Protein AF-A0AAW0J9U3-F1 (afdb_monomer)

Organism: Quercus suber (NCBI:txid58331)

Structure (mmCIF, N/CA/C/O backbone):
data_AF-A0AAW0J9U3-F1
#
_entry.id   AF-A0AAW0J9U3-F1
#
loop_
_atom_site.group_PDB
_atom_site.id
_atom_site.type_symbol
_atom_site.label_atom_id
_atom_site.label_alt_id
_atom_site.label_comp_id
_atom_site.label_asym_id
_atom_site.label_entity_id
_atom_site.label_seq_id
_atom_site.pdbx_PDB_ins_code
_atom_site.Cartn_x
_atom_site.Cartn_y
_atom_site.Cartn_z
_atom_site.occupancy
_atom_site.B_iso_or_equiv
_atom_site.auth_seq_id
_atom_site.auth_comp_id
_atom_site.auth_asym_id
_atom_site.auth_atom_id
_atom_site.pdbx_PDB_model_num
ATOM 1 N N . MET A 1 1 ? 4.060 11.760 -18.560 1.00 70.94 1 MET A N 1
ATOM 2 C CA . MET A 1 1 ? 4.578 11.131 -17.323 1.00 70.94 1 MET A CA 1
ATOM 3 C C . MET A 1 1 ? 6.096 10.937 -17.326 1.00 70.94 1 MET A C 1
ATOM 5 O O . MET A 1 1 ? 6.749 11.832 -16.825 1.00 70.94 1 MET A O 1
ATOM 9 N N . VAL A 1 2 ? 6.701 9.872 -17.888 1.00 80.50 2 VAL A N 1
ATOM 10 C CA . VAL A 1 2 ? 8.179 9.684 -17.802 1.00 80.50 2 VAL A CA 1
ATOM 11 C C . VAL A 1 2 ? 8.953 10.777 -18.559 1.00 80.50 2 VAL A C 1
ATOM 13 O O . VAL A 1 2 ? 9.765 11.464 -17.951 1.00 80.50 2 VAL A O 1
ATOM 16 N N . LYS A 1 3 ? 8.622 11.032 -19.837 1.00 80.44 3 LYS A N 1
ATOM 17 C CA . LYS A 1 3 ? 9.206 12.136 -20.638 1.00 80.44 3 LYS A CA 1
ATOM 18 C C . LYS A 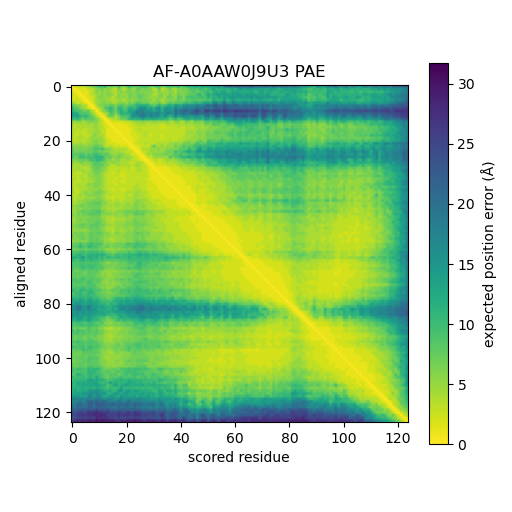1 3 ? 9.096 13.503 -19.967 1.00 80.44 3 LYS A C 1
ATOM 20 O O . LYS A 1 3 ? 10.038 14.280 -19.927 1.00 80.44 3 LYS A O 1
ATOM 25 N N . GLU A 1 4 ? 7.909 13.791 -19.450 1.00 80.81 4 GLU A N 1
ATOM 26 C CA . GLU A 1 4 ? 7.596 15.054 -18.782 1.00 80.81 4 GLU A CA 1
ATOM 27 C C . GLU A 1 4 ? 8.452 15.253 -17.529 1.00 80.81 4 GLU A C 1
ATOM 29 O O . GLU A 1 4 ? 8.988 16.334 -17.311 1.00 80.81 4 GLU A O 1
ATOM 34 N N . LYS A 1 5 ? 8.654 14.178 -16.766 1.00 77.50 5 LYS A N 1
ATOM 35 C CA . LYS A 1 5 ? 9.474 14.179 -15.562 1.00 77.50 5 LYS A CA 1
ATOM 36 C C . LYS A 1 5 ? 10.971 14.298 -15.856 1.00 77.50 5 LYS A C 1
ATOM 38 O O . LYS A 1 5 ? 11.673 15.011 -15.153 1.00 77.50 5 LYS A O 1
ATOM 43 N N . MET A 1 6 ? 11.454 13.692 -16.941 1.00 76.25 6 MET A N 1
ATOM 44 C CA . MET A 1 6 ? 12.829 13.906 -17.415 1.00 76.25 6 MET A CA 1
ATOM 45 C C . MET A 1 6 ? 13.086 15.362 -17.833 1.00 76.25 6 MET A C 1
ATOM 47 O O . MET A 1 6 ? 14.179 15.879 -17.621 1.00 76.25 6 MET A O 1
ATOM 51 N N . ASN A 1 7 ? 12.076 16.032 -18.395 1.00 80.12 7 ASN A N 1
ATOM 52 C CA . ASN A 1 7 ? 12.167 17.429 -18.831 1.00 80.12 7 ASN A CA 1
ATOM 53 C C . ASN A 1 7 ? 11.952 18.442 -17.692 1.00 80.12 7 ASN A C 1
ATOM 55 O O . ASN A 1 7 ? 12.212 19.631 -17.871 1.00 80.12 7 ASN A O 1
ATOM 59 N N . SER A 1 8 ? 11.476 17.988 -16.532 1.00 77.00 8 SER A N 1
ATOM 60 C CA . SER A 1 8 ? 11.264 18.805 -15.340 1.00 77.00 8 SER A CA 1
ATOM 61 C C . SER A 1 8 ? 11.817 18.071 -14.116 1.00 77.00 8 SER A C 1
ATOM 63 O O . SER A 1 8 ? 11.049 17.452 -13.375 1.00 77.00 8 SER A O 1
ATOM 65 N N . PRO A 1 9 ? 13.147 18.103 -13.898 1.00 65.06 9 PRO A N 1
ATOM 66 C CA . PRO A 1 9 ? 13.743 17.504 -12.713 1.00 65.06 9 PRO A CA 1
ATOM 67 C C . PRO A 1 9 ? 13.185 18.206 -11.471 1.00 65.06 9 PRO A C 1
ATOM 69 O O . PRO A 1 9 ? 13.491 19.367 -11.184 1.00 65.06 9 PRO A O 1
ATOM 72 N N . GLY A 1 10 ? 12.297 17.510 -10.765 1.00 64.00 10 GLY A N 1
ATOM 73 C CA . GLY A 1 10 ? 11.690 17.992 -9.536 1.00 64.00 10 GLY A CA 1
ATOM 74 C C . GLY A 1 10 ? 12.705 18.021 -8.394 1.00 64.00 10 GLY A C 1
ATOM 75 O O . GLY A 1 10 ? 13.688 17.288 -8.382 1.00 64.00 10 GLY A O 1
ATOM 76 N N . LYS A 1 11 ? 12.448 18.852 -7.377 1.00 61.53 11 LYS A N 1
ATOM 77 C CA . LYS A 1 11 ? 13.214 18.849 -6.114 1.00 61.53 11 LYS A CA 1
ATOM 78 C C . LYS A 1 11 ? 12.921 17.637 -5.219 1.00 61.53 11 LYS A C 1
ATOM 80 O O . LYS A 1 11 ? 13.540 17.509 -4.166 1.00 61.53 11 LYS A O 1
ATOM 85 N N . HIS A 1 12 ? 11.937 16.817 -5.578 1.00 63.94 12 HIS A N 1
ATOM 86 C CA . HIS A 1 12 ? 11.458 15.726 -4.744 1.00 63.94 12 HIS A CA 1
ATOM 87 C C . HIS A 1 12 ? 12.137 14.429 -5.174 1.00 63.94 12 HIS A C 1
ATOM 89 O O . HIS A 1 12 ? 12.039 14.044 -6.328 1.00 63.94 12 HIS A O 1
ATOM 95 N N . GLU A 1 13 ? 12.842 13.769 -4.261 1.00 76.06 13 GLU A N 1
ATOM 96 C CA . GLU A 1 13 ? 13.528 12.511 -4.550 1.00 76.06 13 GLU A CA 1
ATOM 97 C C . GLU A 1 13 ? 12.545 11.346 -4.383 1.00 76.06 13 GLU A C 1
ATOM 99 O O . GLU A 1 13 ? 12.415 10.779 -3.298 1.00 76.06 13 GLU A O 1
ATOM 104 N N . ASP A 1 14 ? 11.796 11.018 -5.436 1.00 84.31 14 ASP A N 1
ATOM 105 C CA . ASP A 1 14 ? 10.973 9.807 -5.462 1.00 84.31 14 ASP A CA 1
ATOM 106 C C . ASP A 1 14 ? 11.609 8.671 -6.278 1.00 84.31 14 ASP A C 1
ATOM 108 O O . ASP A 1 14 ? 12.672 8.814 -6.884 1.00 84.31 14 ASP A O 1
ATOM 112 N N . LEU A 1 15 ? 10.975 7.496 -6.255 1.00 85.38 15 LEU A N 1
ATOM 113 C CA . LEU A 1 15 ? 11.505 6.288 -6.894 1.00 85.38 15 LEU A CA 1
ATOM 114 C C . LEU A 1 15 ? 11.761 6.466 -8.397 1.00 85.38 15 LEU A C 1
ATOM 116 O O . LEU A 1 15 ? 12.724 5.909 -8.925 1.00 85.38 15 LEU A O 1
ATOM 120 N N . LEU A 1 16 ? 10.914 7.230 -9.094 1.00 86.31 16 LEU A N 1
ATOM 121 C CA . LEU A 1 16 ? 11.075 7.466 -10.525 1.00 86.31 16 LEU A CA 1
ATOM 122 C C . LEU A 1 16 ? 12.198 8.476 -10.781 1.00 86.31 16 LEU A C 1
ATOM 124 O O . LEU A 1 16 ? 12.946 8.294 -11.737 1.00 86.31 16 LEU A O 1
ATOM 128 N N . ASP A 1 17 ? 12.378 9.473 -9.911 1.00 85.25 17 ASP A N 1
ATOM 129 C CA . ASP A 1 17 ? 13.533 10.381 -9.971 1.00 85.25 17 ASP A CA 1
ATOM 130 C C . ASP A 1 17 ? 14.854 9.631 -9.759 1.00 85.25 17 ASP A C 1
ATOM 132 O O . ASP A 1 17 ? 15.807 9.818 -10.515 1.00 85.25 17 ASP A O 1
ATOM 136 N N . GLN A 1 18 ? 14.906 8.714 -8.790 1.00 85.81 18 GLN A N 1
ATOM 137 C CA . GLN A 1 18 ? 16.076 7.856 -8.571 1.00 85.81 18 GLN A CA 1
ATOM 138 C C . GLN A 1 18 ? 16.362 6.961 -9.783 1.00 85.81 18 GLN A C 1
ATOM 140 O O . GLN A 1 18 ? 17.514 6.833 -10.204 1.00 85.81 18 GLN A O 1
ATOM 145 N N . ALA A 1 19 ? 15.324 6.365 -10.376 1.00 86.12 19 ALA A N 1
ATOM 146 C CA . ALA A 1 19 ? 15.465 5.542 -11.571 1.00 86.12 19 ALA A CA 1
ATOM 147 C C . ALA A 1 19 ? 15.973 6.358 -12.773 1.00 86.12 19 ALA A C 1
ATOM 149 O O . ALA A 1 19 ? 16.881 5.900 -13.465 1.00 86.12 19 ALA A O 1
ATOM 150 N N . ILE A 1 20 ? 15.456 7.578 -12.975 1.00 86.44 20 ILE A N 1
ATOM 151 C CA . ILE A 1 20 ? 15.899 8.510 -14.025 1.00 86.44 20 ILE A CA 1
ATOM 152 C C . ILE A 1 20 ? 17.361 8.923 -13.810 1.00 86.44 20 ILE A C 1
ATOM 154 O O . ILE A 1 20 ? 18.169 8.847 -14.734 1.00 86.44 20 ILE A O 1
ATOM 158 N N . ASN A 1 21 ? 17.743 9.284 -12.582 1.00 84.44 21 ASN A N 1
ATOM 159 C CA . ASN A 1 21 ? 19.125 9.646 -12.247 1.00 84.44 21 ASN A CA 1
ATOM 160 C C . ASN A 1 21 ? 20.113 8.500 -12.520 1.00 84.44 21 ASN A C 1
ATOM 162 O O . ASN A 1 21 ? 21.264 8.736 -12.899 1.00 84.44 21 ASN A O 1
ATOM 166 N N . ASN A 1 22 ? 19.662 7.255 -12.365 1.00 84.88 22 ASN A N 1
ATOM 167 C CA . ASN A 1 22 ? 20.459 6.066 -12.641 1.00 84.88 22 ASN A CA 1
ATOM 168 C C . ASN A 1 22 ? 20.500 5.676 -14.127 1.00 84.88 22 ASN A C 1
ATOM 170 O O . ASN A 1 22 ? 21.385 4.907 -14.496 1.00 84.88 22 ASN A O 1
ATOM 174 N N . MET A 1 23 ? 19.660 6.244 -15.003 1.00 83.50 23 MET A N 1
ATOM 175 C CA . MET A 1 23 ? 19.741 6.014 -16.460 1.00 83.50 23 MET A CA 1
ATOM 176 C C . MET A 1 23 ? 21.102 6.413 -17.041 1.00 83.50 23 MET A C 1
ATOM 178 O O . MET A 1 23 ? 21.594 5.789 -17.976 1.00 83.50 23 MET A O 1
ATOM 182 N N . ASN A 1 24 ? 21.746 7.427 -16.454 1.00 76.19 24 ASN A N 1
ATOM 183 C CA . ASN A 1 24 ? 23.084 7.866 -16.860 1.00 76.19 24 ASN A CA 1
ATOM 184 C C .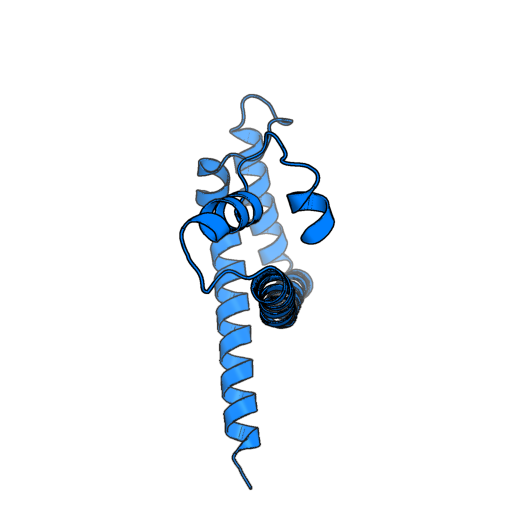 ASN A 1 24 ? 24.197 6.892 -16.430 1.00 76.19 24 ASN A C 1
ATOM 186 O O . ASN A 1 24 ? 25.301 6.949 -16.968 1.00 76.19 24 ASN A O 1
ATOM 190 N N . LYS A 1 25 ? 23.929 6.018 -15.451 1.00 83.94 25 LYS A N 1
ATOM 191 C CA . LYS A 1 25 ? 24.884 5.036 -14.910 1.00 83.94 25 LYS A CA 1
ATOM 192 C C . LYS A 1 25 ? 24.662 3.640 -15.492 1.00 83.94 25 LYS A C 1
ATOM 194 O O . LYS A 1 25 ? 25.621 2.913 -15.724 1.00 83.94 25 LYS A O 1
ATOM 199 N N . GLU A 1 26 ? 23.408 3.289 -15.758 1.00 81.62 26 GLU A N 1
ATOM 200 C CA . GLU A 1 26 ? 22.971 1.949 -16.136 1.00 81.62 26 GLU A CA 1
ATOM 201 C C . GLU A 1 26 ? 22.357 1.942 -17.541 1.00 81.62 26 GLU A C 1
ATOM 203 O O . GLU A 1 26 ? 21.239 2.408 -17.757 1.00 81.62 26 GLU A O 1
ATOM 208 N N . LYS A 1 27 ? 23.057 1.344 -18.515 1.00 77.81 27 LYS A N 1
ATOM 209 C CA . LYS A 1 27 ? 22.644 1.350 -19.935 1.00 77.81 27 LYS A CA 1
ATOM 210 C C . LYS A 1 27 ? 21.321 0.629 -20.224 1.00 77.81 27 LYS A C 1
ATOM 212 O O . LYS A 1 27 ? 20.748 0.831 -21.291 1.00 77.81 27 LYS A O 1
ATOM 217 N N . PHE A 1 28 ? 20.849 -0.232 -19.320 1.00 81.94 28 PHE A N 1
ATOM 218 C CA . PHE A 1 28 ? 19.586 -0.955 -19.503 1.00 81.94 28 PHE A CA 1
ATOM 219 C C . PHE A 1 28 ? 18.352 -0.096 -19.175 1.00 81.94 28 PHE A C 1
ATOM 221 O O . PHE A 1 28 ? 17.257 -0.380 -19.668 1.00 81.94 28 PHE A O 1
ATOM 228 N N . LEU A 1 29 ? 18.518 0.965 -18.375 1.00 83.12 29 LEU A N 1
ATOM 229 C CA . LEU A 1 29 ? 17.453 1.893 -17.998 1.00 83.12 29 LEU A CA 1
ATOM 230 C C . LEU A 1 29 ? 17.224 2.904 -19.129 1.00 83.12 29 LEU A C 1
ATOM 232 O O . LEU A 1 29 ? 17.645 4.054 -19.071 1.00 83.12 29 LEU A O 1
ATOM 236 N N . SER A 1 30 ? 16.561 2.448 -20.190 1.00 87.06 30 SER A N 1
ATOM 237 C CA . SER A 1 30 ? 16.069 3.319 -21.263 1.00 87.06 30 SER A CA 1
ATOM 238 C C . SER A 1 30 ? 14.726 3.947 -20.898 1.00 87.06 30 SER A C 1
ATOM 240 O O . SER A 1 30 ? 13.985 3.435 -20.057 1.00 87.06 30 SER A O 1
ATOM 242 N N . GLU A 1 31 ? 14.382 5.039 -21.573 1.00 85.88 31 GLU A N 1
ATOM 243 C CA . GLU A 1 31 ? 13.089 5.699 -21.395 1.00 85.88 31 GLU A CA 1
ATOM 244 C C . GLU A 1 31 ? 11.914 4.734 -21.659 1.00 85.88 31 GLU A C 1
ATOM 246 O O . GLU A 1 31 ? 11.012 4.603 -20.830 1.00 85.88 31 GLU A O 1
ATOM 251 N N . ASP A 1 32 ? 11.980 3.974 -22.758 1.00 88.38 32 ASP A N 1
ATOM 252 C CA . ASP A 1 32 ? 10.979 2.961 -23.113 1.00 88.38 32 ASP A CA 1
ATOM 253 C C . ASP A 1 32 ? 10.921 1.811 -22.102 1.00 88.38 32 ASP A C 1
ATOM 255 O O . ASP A 1 32 ? 9.870 1.200 -21.892 1.00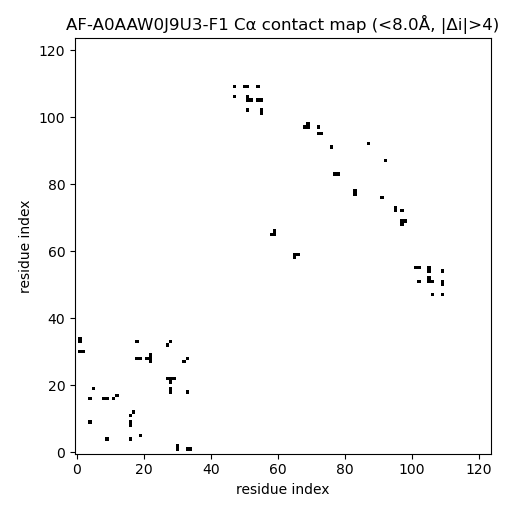 88.38 32 ASP A O 1
ATOM 259 N N . PHE A 1 33 ? 12.051 1.467 -21.480 1.00 89.06 33 PHE A N 1
ATOM 260 C CA . PHE A 1 33 ? 12.070 0.489 -20.398 1.00 89.06 33 PHE A CA 1
ATOM 261 C C . PHE A 1 33 ? 11.357 1.031 -19.159 1.00 89.06 33 PHE A C 1
ATOM 263 O O . PHE A 1 33 ? 10.478 0.350 -18.641 1.00 89.06 33 PHE A O 1
ATOM 270 N N . LEU A 1 34 ? 11.657 2.259 -18.725 1.00 89.06 34 LEU A N 1
ATOM 271 C CA . LEU A 1 34 ? 10.994 2.878 -17.574 1.00 89.06 34 LEU A CA 1
ATOM 272 C C . LEU A 1 34 ? 9.491 3.042 -17.796 1.00 89.06 34 LEU A C 1
ATOM 274 O O . LEU A 1 34 ? 8.705 2.715 -16.911 1.00 89.06 34 LEU A O 1
ATOM 278 N N . ALA A 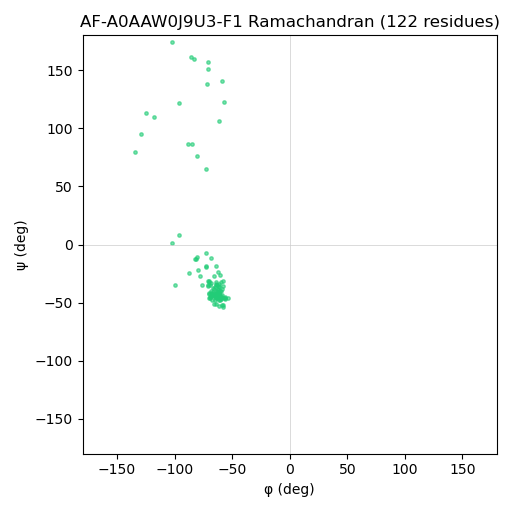1 35 ? 9.077 3.490 -18.982 1.00 90.12 35 ALA A N 1
ATOM 279 C CA . ALA A 1 35 ? 7.664 3.606 -19.325 1.00 90.12 35 ALA A CA 1
ATOM 280 C C . ALA A 1 35 ? 6.948 2.247 -19.236 1.00 90.12 35 ALA A C 1
ATOM 282 O O . ALA A 1 35 ? 5.890 2.145 -18.608 1.00 90.12 35 ALA A O 1
ATOM 283 N N . ARG A 1 36 ? 7.548 1.186 -19.795 1.00 90.44 36 ARG A N 1
ATOM 284 C CA . ARG A 1 36 ? 7.019 -0.184 -19.688 1.00 90.44 36 ARG A CA 1
ATOM 285 C C . ARG A 1 36 ? 7.028 -0.709 -18.259 1.00 90.44 36 ARG A C 1
ATOM 287 O O . ARG A 1 36 ? 6.108 -1.423 -17.885 1.00 90.44 36 ARG A O 1
ATOM 294 N N . TRP A 1 37 ? 8.039 -0.372 -17.468 1.00 89.94 37 TRP A N 1
ATOM 295 C CA . TRP A 1 37 ? 8.169 -0.832 -16.090 1.00 89.94 37 TRP A CA 1
ATOM 296 C C . TRP A 1 37 ? 7.112 -0.202 -15.186 1.00 89.94 37 TRP A C 1
ATOM 298 O O . TRP A 1 37 ? 6.428 -0.919 -14.459 1.00 89.94 37 TRP A O 1
ATOM 308 N N . VAL A 1 38 ? 6.901 1.113 -15.302 1.00 89.94 38 VAL A N 1
ATOM 309 C CA . VAL A 1 38 ? 5.828 1.807 -14.578 1.00 89.94 38 VAL A CA 1
ATOM 310 C C . VAL A 1 38 ? 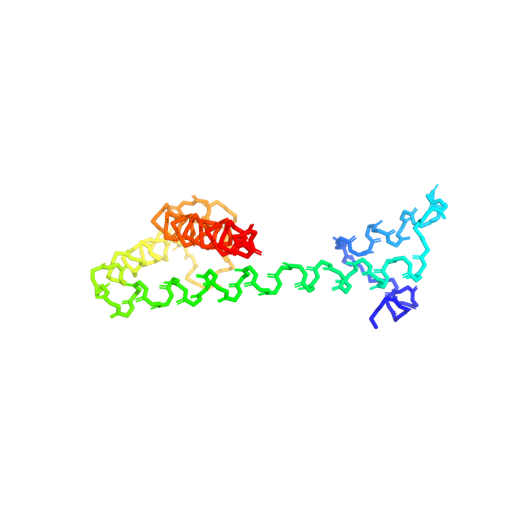4.470 1.231 -14.970 1.00 89.94 38 VAL A C 1
ATOM 312 O O . VAL A 1 38 ? 3.692 0.869 -14.093 1.00 89.94 38 VAL A O 1
ATOM 315 N N . PHE A 1 39 ? 4.208 1.055 -16.268 1.00 90.25 39 PHE A N 1
ATOM 316 C CA . PHE A 1 39 ? 2.968 0.430 -16.729 1.00 90.25 39 PHE A CA 1
ATOM 317 C C . PHE A 1 39 ? 2.807 -1.008 -16.208 1.00 90.25 39 PHE A C 1
ATOM 319 O O . PHE A 1 39 ? 1.748 -1.369 -15.703 1.00 90.25 39 PHE A O 1
ATOM 326 N N . GLY A 1 40 ? 3.865 -1.817 -16.287 1.00 90.94 40 GLY A N 1
ATOM 327 C CA . GLY A 1 40 ? 3.859 -3.217 -15.876 1.00 90.94 40 GLY A CA 1
ATOM 328 C C . GLY A 1 40 ? 3.622 -3.398 -14.381 1.00 90.94 40 GLY A C 1
ATOM 329 O O . GLY A 1 40 ? 2.814 -4.238 -13.998 1.00 90.94 40 GLY A O 1
ATOM 330 N N . ILE A 1 41 ? 4.259 -2.589 -13.531 1.00 89.75 41 ILE A N 1
ATOM 331 C CA . ILE A 1 41 ? 4.039 -2.632 -12.078 1.00 89.75 41 ILE A CA 1
ATOM 332 C C . ILE A 1 41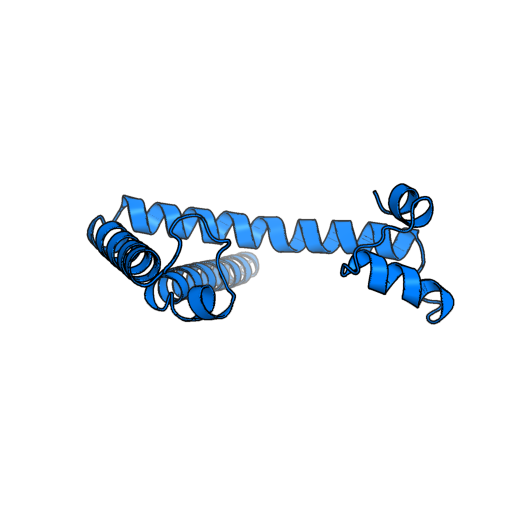 ? 2.645 -2.137 -11.723 1.00 89.75 41 ILE A C 1
ATOM 334 O O . ILE A 1 41 ? 1.965 -2.777 -10.920 1.00 89.75 41 ILE A O 1
ATOM 338 N N . SER A 1 42 ? 2.190 -1.034 -12.322 1.00 89.94 42 SER A N 1
ATOM 339 C CA . SER A 1 42 ? 0.822 -0.557 -12.114 1.00 89.94 42 SER A CA 1
ATOM 340 C C . SER A 1 42 ? -0.196 -1.635 -12.478 1.00 89.94 42 SER A C 1
ATOM 342 O O . SER A 1 42 ? -1.098 -1.907 -11.693 1.00 89.94 42 SER A O 1
ATOM 344 N N . PHE A 1 43 ? -0.019 -2.305 -13.618 1.00 89.69 43 PHE A N 1
ATOM 345 C CA . PHE A 1 43 ? -0.898 -3.391 -14.038 1.00 89.69 43 PHE A CA 1
ATOM 346 C C . PHE A 1 43 ? -0.821 -4.605 -13.099 1.00 89.69 43 PHE A C 1
ATOM 348 O O . PHE A 1 43 ? -1.850 -5.084 -12.631 1.00 89.69 43 PHE A O 1
ATOM 355 N N . ALA A 1 44 ? 0.388 -5.060 -12.757 1.00 87.88 44 ALA A N 1
ATOM 356 C CA . ALA A 1 44 ? 0.601 -6.214 -11.882 1.00 87.88 44 ALA A CA 1
ATOM 357 C C . ALA A 1 44 ? 0.024 -6.009 -10.471 1.00 87.88 44 ALA A C 1
ATOM 359 O O . ALA A 1 44 ? -0.441 -6.957 -9.843 1.00 87.88 44 ALA A O 1
ATOM 360 N N . THR A 1 45 ? 0.052 -4.776 -9.962 1.00 87.31 45 THR A N 1
ATOM 361 C CA . THR A 1 45 ? -0.459 -4.447 -8.623 1.00 87.31 45 THR A CA 1
ATOM 362 C C . THR A 1 45 ? -1.947 -4.122 -8.606 1.00 87.31 45 THR A C 1
ATOM 364 O O . THR A 1 45 ? -2.584 -4.308 -7.570 1.00 87.31 45 THR A O 1
ATOM 367 N N . PHE A 1 46 ? -2.524 -3.681 -9.727 1.00 90.31 46 PHE A N 1
ATOM 368 C CA . PHE A 1 46 ? -3.924 -3.265 -9.789 1.00 90.31 46 PHE A CA 1
ATOM 369 C C . PHE A 1 46 ? -4.887 -4.385 -9.386 1.00 90.31 46 PHE A C 1
ATOM 371 O O . PHE A 1 46 ? -5.712 -4.191 -8.491 1.00 90.31 46 PHE A O 1
ATOM 378 N N . GLU A 1 47 ? -4.758 -5.569 -9.993 1.00 84.31 47 GLU A N 1
ATOM 379 C CA . GLU A 1 47 ? -5.637 -6.701 -9.674 1.00 84.31 47 GLU A CA 1
ATOM 380 C C . GLU A 1 47 ? -5.478 -7.158 -8.218 1.00 84.31 47 GLU A C 1
ATOM 382 O O . GLU A 1 47 ? -6.473 -7.426 -7.534 1.00 84.31 47 GLU A O 1
ATOM 387 N N . ALA A 1 48 ? -4.238 -7.192 -7.719 1.00 86.25 48 ALA A N 1
ATOM 388 C CA . ALA A 1 48 ? -3.933 -7.599 -6.352 1.00 86.25 48 ALA A CA 1
ATOM 389 C C . ALA A 1 48 ? -4.549 -6.638 -5.321 1.00 86.25 48 ALA A C 1
ATOM 391 O O . ALA A 1 48 ? -5.283 -7.077 -4.432 1.00 86.25 48 ALA A O 1
ATOM 392 N N . ILE A 1 49 ? -4.314 -5.328 -5.472 1.00 90.38 49 ILE A N 1
ATOM 393 C CA . ILE A 1 49 ? -4.820 -4.293 -4.557 1.00 90.38 49 ILE A CA 1
ATOM 394 C C . ILE A 1 49 ? -6.349 -4.215 -4.621 1.00 90.38 49 ILE A C 1
ATOM 396 O O . ILE A 1 49 ? -6.999 -4.137 -3.579 1.00 90.38 49 ILE A O 1
ATOM 400 N N . SER A 1 50 ? -6.945 -4.270 -5.818 1.00 90.88 50 SER A N 1
ATOM 401 C CA . SER A 1 50 ? -8.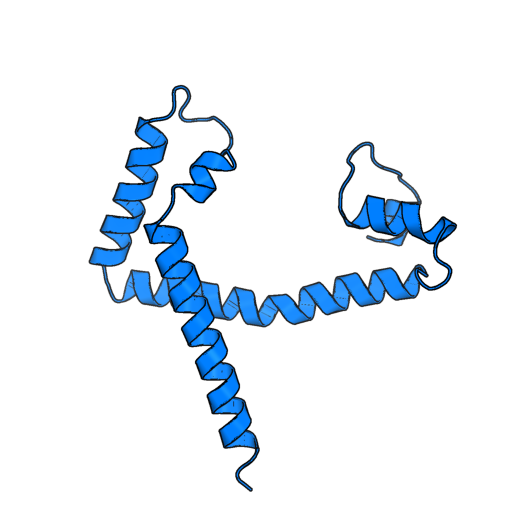404 -4.209 -5.984 1.00 90.88 50 SER A CA 1
ATOM 402 C C . SER A 1 50 ? -9.109 -5.383 -5.300 1.00 90.88 50 SER A C 1
ATOM 404 O O . SER A 1 50 ? -10.110 -5.191 -4.601 1.00 90.88 50 SER A O 1
ATOM 406 N N . THR A 1 51 ? -8.558 -6.591 -5.435 1.00 87.62 51 THR A N 1
ATOM 407 C CA . THR A 1 51 ? -9.111 -7.796 -4.807 1.00 87.62 51 THR A CA 1
ATOM 408 C C . THR A 1 51 ? -8.949 -7.758 -3.290 1.00 87.62 51 THR A C 1
ATOM 410 O O . THR A 1 51 ? -9.914 -8.013 -2.568 1.00 87.62 51 THR A O 1
ATOM 413 N N . ALA A 1 52 ? -7.764 -7.390 -2.789 1.00 88.75 52 ALA A N 1
ATOM 414 C CA . ALA A 1 52 ? -7.512 -7.260 -1.355 1.00 88.75 52 ALA A CA 1
ATOM 415 C C . ALA A 1 52 ? -8.432 -6.212 -0.709 1.00 88.75 52 ALA A C 1
ATOM 417 O O . ALA A 1 52 ? -9.060 -6.492 0.312 1.00 88.75 52 ALA A O 1
ATOM 418 N N . LEU A 1 53 ? -8.590 -5.043 -1.339 1.00 91.12 53 LEU A N 1
ATOM 419 C CA . LEU A 1 53 ? -9.488 -3.988 -0.867 1.00 91.12 53 LEU A CA 1
ATOM 420 C C . LEU A 1 53 ? -10.950 -4.448 -0.863 1.00 91.12 53 LEU A C 1
ATOM 422 O O . LEU A 1 53 ? -11.669 -4.219 0.107 1.00 91.12 53 LEU A O 1
ATOM 426 N N . SER A 1 54 ? -11.385 -5.131 -1.920 1.00 92.69 54 SER A N 1
ATOM 427 C CA . SER A 1 54 ? -12.749 -5.657 -2.014 1.00 92.69 54 SER A CA 1
ATOM 428 C C . SER A 1 54 ? -13.030 -6.712 -0.939 1.00 92.69 54 SER A C 1
ATOM 430 O O . SER A 1 54 ? -14.099 -6.700 -0.331 1.00 92.69 54 SER A O 1
ATOM 432 N N . LEU A 1 55 ? -12.067 -7.596 -0.651 1.00 90.12 55 LEU A N 1
ATOM 433 C CA . LEU A 1 55 ? -12.167 -8.569 0.440 1.00 90.12 55 LEU A CA 1
ATOM 434 C C . LEU A 1 55 ? -12.198 -7.889 1.809 1.00 90.12 55 LEU A C 1
ATOM 436 O O . LEU A 1 55 ? -13.022 -8.264 2.641 1.00 90.12 55 LEU A O 1
ATOM 440 N N . ALA A 1 56 ? -11.365 -6.873 2.033 1.00 90.19 56 ALA A N 1
ATOM 441 C CA . ALA A 1 56 ? -11.377 -6.098 3.269 1.00 90.19 56 ALA A CA 1
ATOM 442 C C . ALA A 1 56 ? -12.739 -5.417 3.489 1.00 90.19 56 ALA A C 1
ATOM 444 O O . ALA A 1 56 ? -13.331 -5.551 4.559 1.00 90.19 56 ALA A O 1
ATOM 445 N N . LEU A 1 57 ? -13.285 -4.756 2.462 1.00 91.75 57 LEU A N 1
ATOM 446 C CA . LEU A 1 57 ? -14.615 -4.139 2.519 1.00 91.75 57 LEU A CA 1
ATOM 447 C C . LEU A 1 57 ? -15.715 -5.173 2.764 1.00 91.75 57 LEU A C 1
ATOM 449 O O . LEU A 1 57 ? -16.615 -4.928 3.565 1.00 91.75 57 LEU A O 1
ATOM 453 N N . LYS A 1 58 ? -15.626 -6.343 2.125 1.00 91.38 58 LYS A N 1
ATOM 454 C CA . LYS A 1 58 ? -16.561 -7.444 2.358 1.00 91.38 58 LYS A CA 1
ATOM 455 C C . LYS A 1 58 ? -16.507 -7.941 3.804 1.00 91.38 58 LYS A C 1
ATOM 457 O O . LYS A 1 58 ? -17.550 -8.100 4.421 1.00 91.38 58 LYS A O 1
ATOM 462 N N . LEU A 1 59 ? -15.317 -8.130 4.376 1.00 89.44 59 LEU A N 1
ATOM 463 C CA . LEU A 1 59 ? -15.160 -8.547 5.777 1.00 89.44 59 LEU A CA 1
ATOM 464 C C . LEU A 1 59 ? -15.775 -7.543 6.750 1.00 89.44 59 LEU A C 1
ATOM 466 O O . LEU A 1 59 ? -16.400 -7.953 7.726 1.00 89.44 59 LEU A O 1
ATOM 470 N N . ILE A 1 60 ? -15.610 -6.252 6.464 1.00 91.88 60 ILE A N 1
ATOM 471 C CA . ILE A 1 60 ? -16.200 -5.155 7.234 1.00 91.88 60 ILE A CA 1
ATOM 472 C C . ILE A 1 60 ? -17.730 -5.169 7.119 1.00 91.88 60 ILE A C 1
ATOM 474 O O . ILE A 1 60 ? -18.413 -5.005 8.129 1.00 91.88 60 ILE A O 1
ATOM 478 N N . ALA A 1 61 ? -18.268 -5.372 5.914 1.00 92.94 61 ALA A N 1
ATOM 479 C CA . ALA A 1 61 ? -19.709 -5.425 5.672 1.00 92.94 61 ALA A CA 1
ATOM 480 C C . ALA A 1 61 ? -20.369 -6.649 6.328 1.00 92.94 61 ALA A C 1
ATOM 482 O O . ALA A 1 61 ? -21.439 -6.523 6.921 1.00 92.94 61 ALA A O 1
ATOM 483 N N . ASP A 1 62 ? -19.714 -7.810 6.263 1.00 93.25 62 ASP A N 1
ATOM 484 C CA . ASP A 1 62 ? -20.232 -9.070 6.800 1.00 93.25 62 ASP A CA 1
ATOM 485 C C . ASP A 1 62 ? -20.083 -9.157 8.333 1.00 93.25 62 ASP A C 1
ATOM 487 O O . ASP A 1 62 ? -20.867 -9.839 8.991 1.00 93.25 62 ASP A O 1
ATOM 491 N N . ASN A 1 63 ? -19.093 -8.473 8.927 1.00 92.75 63 ASN A N 1
ATOM 492 C CA . ASN A 1 63 ? -18.788 -8.556 10.360 1.00 92.75 63 ASN A C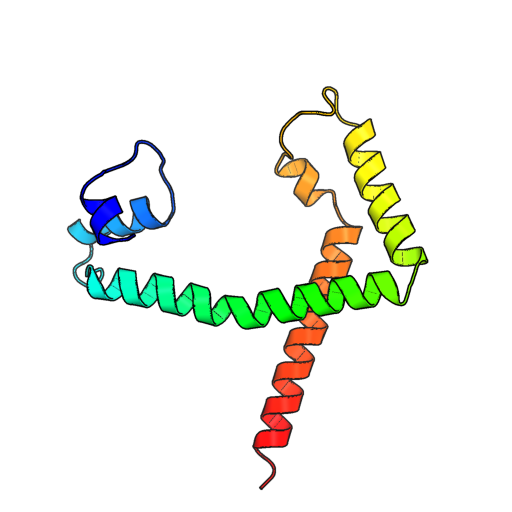A 1
ATOM 493 C C . ASN A 1 63 ? -18.697 -7.164 11.013 1.00 92.75 63 ASN A C 1
ATOM 495 O O . ASN A 1 63 ? -17.612 -6.575 11.069 1.00 92.75 63 ASN A O 1
ATOM 499 N N . PRO A 1 64 ? -19.783 -6.654 11.627 1.00 91.88 64 PRO A N 1
ATOM 500 C CA . PRO A 1 64 ? -19.773 -5.339 12.274 1.00 91.88 64 PRO A CA 1
ATOM 501 C C . PRO A 1 64 ? -18.781 -5.240 13.446 1.00 91.88 64 PRO A C 1
ATOM 503 O O . PRO A 1 64 ? -18.315 -4.147 13.762 1.00 91.88 64 PRO A O 1
ATOM 506 N N . ALA A 1 65 ? -18.409 -6.367 14.063 1.00 92.50 65 ALA A N 1
ATOM 507 C CA . ALA A 1 65 ? -17.375 -6.417 15.098 1.00 92.50 65 ALA A CA 1
ATOM 508 C C . ALA A 1 65 ? -15.993 -5.983 14.570 1.00 92.50 65 ALA A C 1
ATOM 510 O O . ALA A 1 65 ? -15.293 -5.227 15.239 1.00 92.50 65 ALA A O 1
ATOM 511 N N . VAL A 1 66 ? -15.638 -6.374 13.339 1.00 92.00 66 VAL A N 1
ATOM 512 C CA . VAL A 1 66 ? -14.369 -5.983 12.698 1.00 92.00 66 VAL A CA 1
ATOM 513 C C . VAL A 1 66 ? -14.326 -4.470 12.494 1.00 92.00 66 VAL A C 1
ATOM 515 O O . VAL A 1 66 ? -13.318 -3.828 12.780 1.00 92.00 66 VAL A O 1
ATOM 518 N N . LEU A 1 67 ? -15.438 -3.873 12.055 1.00 93.00 67 LEU A N 1
ATOM 519 C CA . LEU A 1 67 ? -15.541 -2.422 11.911 1.00 93.00 67 LEU A CA 1
ATOM 520 C C . LEU A 1 67 ? -15.368 -1.699 13.252 1.00 93.00 67 LEU A C 1
ATOM 522 O O . LEU A 1 67 ? -14.699 -0.665 13.318 1.00 93.00 67 LEU A O 1
ATOM 526 N N . GLN A 1 68 ? -15.984 -2.221 14.316 1.00 94.31 68 GLN A N 1
ATOM 527 C CA . GLN A 1 68 ? -15.876 -1.643 15.654 1.00 94.31 68 GLN A CA 1
ATOM 528 C C . GLN A 1 68 ? -14.433 -1.669 16.157 1.00 94.31 68 GLN A C 1
ATOM 530 O O . GLN A 1 68 ? -13.953 -0.649 16.650 1.00 94.31 68 GLN A O 1
ATOM 535 N N . GLU A 1 69 ? -13.736 -2.789 15.986 1.00 94.12 69 GLU A N 1
ATOM 536 C CA . GLU A 1 69 ? -12.351 -2.956 16.426 1.00 94.12 69 GLU A CA 1
ATOM 537 C C . GLU A 1 69 ? -11.376 -2.093 15.611 1.00 94.12 69 GLU A C 1
ATOM 539 O O . GLU A 1 69 ? -10.589 -1.350 16.200 1.00 94.12 69 GLU A O 1
ATOM 544 N N . LEU A 1 70 ? -11.519 -2.046 14.277 1.00 94.19 70 LEU A N 1
ATOM 545 C CA . LEU A 1 70 ? -10.775 -1.105 13.423 1.00 94.19 70 LEU A CA 1
ATOM 546 C C . LEU A 1 70 ? -10.999 0.342 13.872 1.00 94.19 70 LEU A C 1
ATOM 548 O O . LEU A 1 70 ? -10.056 1.117 14.018 1.00 94.19 70 LEU A O 1
ATOM 552 N N . THR A 1 71 ? -12.252 0.722 14.121 1.00 94.25 71 THR A N 1
ATOM 553 C CA . THR A 1 71 ? -12.590 2.084 14.552 1.00 94.25 71 THR A CA 1
ATOM 554 C C . THR A 1 71 ? -12.010 2.397 15.932 1.00 94.25 71 THR A C 1
ATOM 556 O O . THR A 1 71 ? -11.574 3.525 16.172 1.00 94.25 71 THR A O 1
ATOM 559 N N . ALA A 1 72 ? -12.011 1.430 16.851 1.00 94.69 72 ALA A N 1
ATOM 560 C CA . ALA A 1 72 ? -11.439 1.581 18.182 1.00 94.69 72 ALA A CA 1
ATOM 561 C C . ALA A 1 72 ? -9.920 1.793 18.115 1.00 94.69 72 ALA A C 1
ATOM 563 O O . ALA A 1 72 ? -9.422 2.728 18.744 1.00 94.69 72 ALA A O 1
ATOM 564 N N . GLU A 1 73 ? -9.214 1.006 17.298 1.00 94.00 73 GLU A N 1
ATOM 565 C CA . GLU A 1 73 ? -7.776 1.151 17.045 1.00 94.00 73 GLU A CA 1
ATOM 566 C C . GLU A 1 73 ? -7.443 2.548 16.502 1.00 94.00 73 GLU A C 1
ATOM 568 O O . GLU A 1 73 ? -6.649 3.281 17.097 1.00 94.00 73 GLU A O 1
ATOM 573 N N . HIS A 1 74 ? -8.114 2.975 15.429 1.00 92.50 74 HIS A N 1
ATOM 574 C CA . HIS A 1 74 ? -7.859 4.283 14.820 1.00 92.50 74 HIS A CA 1
ATOM 575 C C . HIS A 1 74 ? -8.173 5.440 15.781 1.00 92.50 74 HIS A C 1
ATOM 577 O O . HIS A 1 74 ? -7.427 6.419 15.849 1.00 92.50 74 HIS A O 1
ATOM 583 N N . LYS A 1 75 ? -9.244 5.334 16.581 1.00 92.31 75 LYS A N 1
ATOM 584 C CA . LYS A 1 75 ? -9.566 6.332 17.615 1.00 92.31 75 LYS A CA 1
ATOM 585 C C . LYS A 1 75 ? -8.529 6.364 18.733 1.00 92.31 75 LYS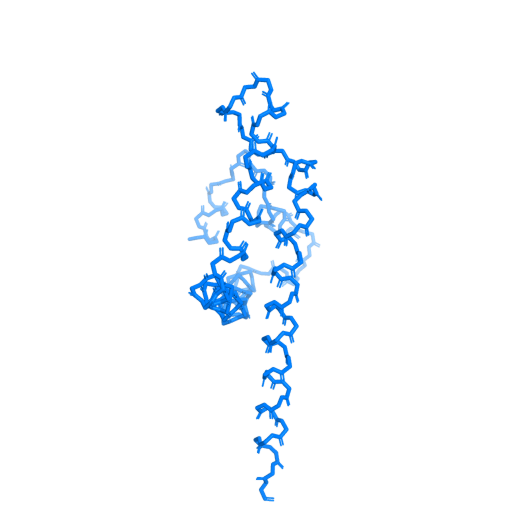 A C 1
ATOM 587 O O . LYS A 1 75 ? -8.251 7.448 19.243 1.00 92.31 75 LYS A O 1
ATOM 592 N N . ALA A 1 76 ? -7.978 5.221 19.137 1.00 91.12 76 ALA A N 1
ATOM 593 C CA . ALA A 1 76 ? -6.929 5.165 20.151 1.00 91.12 76 ALA A CA 1
ATOM 594 C C . ALA A 1 76 ? -5.665 5.896 19.675 1.00 91.12 76 ALA A C 1
ATOM 596 O O . ALA A 1 76 ? -5.126 6.719 20.416 1.00 91.12 76 ALA A O 1
ATOM 597 N N . ILE A 1 77 ? -5.270 5.690 18.415 1.00 89.88 77 ILE A N 1
ATOM 598 C CA . ILE A 1 77 ? -4.140 6.396 17.795 1.00 89.88 77 ILE A CA 1
ATOM 599 C C . ILE A 1 77 ? -4.409 7.903 17.750 1.00 89.88 77 ILE A C 1
ATOM 601 O O . ILE A 1 77 ? -3.584 8.687 18.212 1.00 89.88 77 ILE A O 1
ATOM 605 N N . LEU A 1 78 ? -5.593 8.326 17.291 1.00 89.00 78 LEU A N 1
ATOM 606 C CA . LEU A 1 78 ? -5.954 9.748 17.249 1.00 89.00 78 LEU A CA 1
ATOM 607 C C . LEU A 1 78 ? -5.970 10.409 18.635 1.00 89.00 78 LEU A C 1
ATOM 609 O O . LEU A 1 78 ? -5.571 11.562 18.755 1.00 89.00 78 LEU A O 1
ATOM 613 N N . LYS A 1 79 ? -6.401 9.698 19.684 1.00 88.25 79 LYS A N 1
ATOM 614 C CA . LYS A 1 79 ? -6.379 10.207 21.068 1.00 88.25 79 LYS A CA 1
ATOM 615 C C . LYS A 1 79 ? -4.968 10.324 21.642 1.00 88.25 79 LYS A C 1
ATOM 617 O O . LYS A 1 79 ? -4.735 11.191 22.477 1.00 88.25 79 LYS A O 1
ATOM 622 N N . ALA A 1 80 ? -4.047 9.457 21.226 1.00 85.62 80 ALA A N 1
ATOM 623 C CA . ALA A 1 80 ? -2.652 9.511 21.655 1.00 85.62 80 ALA A CA 1
ATOM 624 C C . ALA A 1 80 ? -1.880 10.678 21.008 1.00 85.62 80 ALA A C 1
ATOM 626 O O . ALA A 1 80 ? -0.829 11.083 21.511 1.00 85.62 80 ALA A O 1
ATOM 627 N N . ARG A 1 81 ? -2.396 11.246 19.909 1.00 87.00 81 ARG A N 1
ATOM 628 C CA . ARG A 1 81 ? -1.775 12.383 19.223 1.00 87.00 81 ARG A CA 1
ATOM 629 C C . ARG A 1 81 ? -1.917 13.677 20.012 1.00 87.00 81 ARG A C 1
ATOM 631 O O . ARG A 1 81 ? -2.995 14.041 20.468 1.00 87.00 81 ARG A O 1
ATOM 638 N N . LYS A 1 82 ? -0.829 14.453 20.048 1.00 80.44 82 LYS A N 1
ATOM 639 C CA . LYS A 1 82 ? -0.847 15.842 20.541 1.00 80.44 82 LYS A CA 1
ATOM 640 C C . LYS A 1 82 ? -1.595 16.790 19.598 1.00 80.44 82 LYS A C 1
ATOM 642 O O . LYS A 1 82 ? -2.198 17.750 20.060 1.00 80.44 82 LYS A O 1
ATOM 647 N N . ASN A 1 83 ? -1.543 16.532 18.289 1.00 82.81 83 ASN A N 1
ATOM 648 C CA . ASN A 1 83 ? -2.274 17.288 17.275 1.00 82.81 83 ASN A CA 1
ATOM 649 C C . ASN A 1 83 ? -3.139 16.321 16.444 1.00 82.81 83 ASN A C 1
ATOM 651 O O . ASN A 1 83 ? -2.581 15.517 15.700 1.00 82.81 83 ASN A O 1
ATOM 655 N N . PRO A 1 84 ? -4.478 16.398 16.522 1.00 76.88 84 PRO A N 1
ATOM 656 C CA . PRO A 1 84 ? -5.371 15.520 15.764 1.00 76.88 84 PRO A CA 1
ATOM 657 C C . PRO A 1 84 ? -5.218 15.642 14.241 1.00 76.88 84 PRO A C 1
ATOM 659 O O . PRO A 1 84 ? -5.483 14.681 13.524 1.00 76.88 84 PRO A O 1
ATOM 662 N N . ASN A 1 85 ? -4.765 16.803 13.758 1.00 79.44 85 ASN A N 1
ATOM 663 C CA . ASN A 1 85 ? -4.652 17.123 12.334 1.00 79.44 85 ASN A CA 1
ATOM 664 C C . ASN A 1 85 ? -3.242 16.885 11.770 1.00 79.44 85 ASN A C 1
ATOM 666 O O . ASN A 1 85 ? -2.956 17.296 10.646 1.00 79.44 85 ASN A O 1
ATOM 670 N N . SER A 1 86 ? -2.331 16.278 12.538 1.00 85.44 86 SER A N 1
ATOM 671 C CA . SER A 1 86 ? -1.007 15.938 12.016 1.00 85.44 86 SER A CA 1
ATOM 672 C C . SER A 1 86 ? -1.078 14.789 11.010 1.00 85.44 86 SER A C 1
ATOM 674 O O . SER A 1 86 ? -1.930 13.902 11.106 1.00 85.44 86 SER A O 1
ATOM 676 N N . ILE A 1 87 ? -0.133 14.788 10.067 1.00 87.00 87 ILE A N 1
ATOM 677 C CA . ILE A 1 87 ? 0.063 13.690 9.114 1.00 87.00 87 ILE A CA 1
ATOM 678 C C . ILE A 1 87 ? 0.336 12.394 9.895 1.00 87.00 87 ILE A C 1
ATOM 680 O O . ILE A 1 87 ? 1.029 12.420 10.913 1.00 87.00 87 ILE A O 1
ATOM 684 N N . LEU A 1 88 ? -0.222 11.277 9.415 1.00 88.62 88 LEU A N 1
ATOM 685 C CA . LEU A 1 88 ? 0.043 9.941 9.950 1.00 88.62 88 LEU A CA 1
ATOM 686 C C . LEU A 1 88 ? 1.546 9.650 9.893 1.00 88.62 88 LEU A C 1
ATOM 688 O O . LEU A 1 88 ? 2.147 9.697 8.818 1.00 88.62 88 LEU A O 1
ATOM 692 N N . THR A 1 89 ? 2.148 9.349 11.038 1.00 91.19 89 THR A N 1
ATOM 693 C CA . THR A 1 89 ? 3.571 9.005 11.096 1.00 91.19 89 THR A CA 1
ATOM 694 C C . THR A 1 89 ? 3.788 7.518 10.819 1.00 91.19 89 THR A C 1
ATOM 696 O O . THR A 1 89 ? 2.879 6.693 10.925 1.00 91.19 89 THR A O 1
ATOM 699 N N . TRP A 1 90 ? 5.022 7.155 10.471 1.00 90.69 90 TRP A N 1
ATOM 700 C CA . TRP A 1 90 ? 5.375 5.760 10.206 1.00 90.69 90 TRP A CA 1
ATOM 701 C C . TRP A 1 90 ? 5.243 4.864 11.443 1.00 90.69 90 TRP A C 1
ATOM 703 O O . TRP A 1 90 ? 4.832 3.710 11.330 1.00 90.69 90 TRP A O 1
ATOM 713 N N . ASP A 1 91 ? 5.542 5.400 12.627 1.00 90.06 91 ASP A N 1
ATOM 714 C CA . ASP A 1 91 ? 5.415 4.665 13.887 1.00 90.06 91 ASP A CA 1
ATOM 715 C C . ASP A 1 91 ? 3.947 4.408 14.246 1.00 90.06 91 ASP A C 1
ATOM 717 O O . ASP A 1 91 ? 3.607 3.341 14.752 1.00 90.06 91 ASP A O 1
ATOM 721 N N . GLU A 1 92 ? 3.060 5.350 13.920 1.00 90.81 92 GLU A N 1
ATOM 722 C CA . GLU A 1 92 ? 1.615 5.176 14.077 1.00 90.81 92 GLU A CA 1
ATOM 723 C C . GLU A 1 92 ? 1.047 4.164 13.087 1.00 90.81 92 GLU A C 1
ATOM 725 O O . GLU A 1 92 ? 0.234 3.332 13.468 1.00 90.81 92 GLU A O 1
ATOM 730 N N . TYR A 1 93 ? 1.485 4.189 11.828 1.00 90.94 93 TYR A N 1
ATOM 731 C CA . TYR A 1 93 ? 1.083 3.167 10.861 1.00 90.94 93 TYR A CA 1
ATOM 732 C C . TYR A 1 93 ? 1.492 1.764 11.332 1.00 90.94 93 TYR A C 1
ATOM 734 O O . TYR A 1 93 ? 0.701 0.825 11.282 1.00 90.94 93 TYR A O 1
ATOM 742 N N . LYS A 1 94 ? 2.714 1.620 11.856 1.00 89.94 94 LYS A N 1
ATOM 743 C CA . LYS A 1 94 ? 3.205 0.345 12.394 1.00 89.94 94 LYS A CA 1
ATOM 744 C C . LYS A 1 94 ? 2.460 -0.125 13.641 1.00 89.94 94 LYS A C 1
ATOM 746 O O . LYS A 1 94 ? 2.434 -1.327 13.889 1.00 89.94 94 LYS A O 1
ATOM 751 N N . SER A 1 95 ? 1.887 0.784 14.429 1.00 92.12 95 SER A N 1
ATOM 752 C CA . SER A 1 95 ? 1.141 0.419 15.636 1.00 92.12 95 SER A CA 1
ATOM 753 C C . SER A 1 95 ? -0.293 -0.049 15.355 1.00 92.12 95 SER A C 1
ATOM 755 O O . SER A 1 95 ? -0.910 -0.632 16.249 1.00 92.12 95 SER A O 1
ATOM 757 N N . MET A 1 96 ? -0.797 0.114 14.122 1.00 93.38 96 MET A N 1
ATOM 758 C CA . MET A 1 96 ? -2.111 -0.369 13.661 1.00 93.38 96 MET A CA 1
ATOM 759 C C . MET A 1 96 ? -2.141 -1.897 13.469 1.00 93.38 96 MET A C 1
ATOM 761 O O . MET A 1 96 ? -2.270 -2.422 12.361 1.00 93.38 96 MET A O 1
ATOM 765 N N . THR A 1 97 ? -1.979 -2.630 14.566 1.00 93.25 97 THR A N 1
ATOM 766 C CA . THR A 1 97 ? -1.838 -4.090 14.584 1.00 93.25 97 THR A CA 1
ATOM 767 C C . THR A 1 97 ? -3.053 -4.796 13.984 1.00 93.25 97 THR A C 1
ATOM 769 O O . THR A 1 97 ? -2.889 -5.706 13.171 1.00 93.25 97 THR A O 1
ATOM 772 N N . PHE A 1 98 ? -4.267 -4.382 14.345 1.00 92.88 98 PHE A N 1
ATOM 773 C CA . PHE A 1 98 ? -5.499 -4.990 13.853 1.00 92.88 98 PHE A CA 1
ATOM 774 C C . PHE A 1 98 ? -5.724 -4.679 12.372 1.00 92.88 98 PHE A C 1
ATOM 776 O O . PHE A 1 98 ? -6.014 -5.578 11.583 1.00 92.88 98 PHE A O 1
ATOM 783 N N . THR A 1 99 ? -5.488 -3.436 11.950 1.00 93.19 99 THR A N 1
ATOM 784 C CA . THR A 1 99 ? -5.532 -3.063 10.527 1.00 93.19 99 THR A CA 1
ATOM 785 C C . THR A 1 99 ? -4.572 -3.914 9.693 1.00 93.19 99 THR A C 1
ATOM 787 O O . THR A 1 99 ? -4.967 -4.470 8.666 1.00 93.19 99 THR A O 1
ATOM 790 N N . LEU A 1 100 ? -3.332 -4.101 10.157 1.00 92.56 100 LEU A N 1
ATOM 791 C CA . LEU A 1 100 ? -2.350 -4.959 9.489 1.00 92.56 100 LEU A CA 1
ATOM 792 C C . LEU A 1 100 ? -2.785 -6.433 9.460 1.00 92.56 100 LEU A C 1
ATOM 794 O O . LEU A 1 100 ? -2.507 -7.132 8.486 1.00 92.56 100 LEU A O 1
ATOM 798 N N . GLN A 1 101 ? -3.486 -6.927 10.483 1.00 92.50 101 GLN A N 1
ATOM 799 C CA . GLN A 1 101 ? -4.056 -8.279 10.471 1.00 92.50 101 GLN A CA 1
ATOM 800 C C . GLN A 1 101 ? -5.150 -8.435 9.408 1.00 92.50 101 GLN A C 1
ATOM 802 O O . GLN A 1 101 ? -5.143 -9.434 8.685 1.00 92.50 101 GLN A O 1
ATOM 807 N N . VAL A 1 102 ? -6.050 -7.457 9.268 1.00 90.19 102 VAL A N 1
ATOM 808 C CA . VAL A 1 102 ? -7.116 -7.472 8.249 1.00 90.19 102 VAL A CA 1
ATOM 809 C C . VAL A 1 102 ? -6.530 -7.442 6.836 1.00 90.19 102 VAL A C 1
ATOM 811 O O . VAL A 1 102 ? -6.967 -8.210 5.973 1.00 90.19 102 VAL A O 1
ATOM 814 N N . ILE A 1 103 ? -5.505 -6.617 6.606 1.00 89.50 103 ILE A N 1
ATOM 815 C CA . ILE A 1 103 ? -4.776 -6.568 5.329 1.00 89.50 103 ILE A CA 1
ATOM 816 C C . ILE A 1 103 ? -4.121 -7.923 5.047 1.00 89.50 103 ILE A C 1
ATOM 818 O O . ILE A 1 103 ? -4.410 -8.544 4.028 1.00 89.50 103 ILE A O 1
ATOM 822 N N . ASN A 1 104 ? -3.336 -8.449 5.991 1.00 89.88 104 ASN A N 1
ATOM 823 C CA . ASN A 1 104 ? -2.658 -9.738 5.834 1.00 89.88 104 ASN A CA 1
ATOM 824 C C . ASN A 1 104 ? -3.632 -10.896 5.582 1.00 89.88 104 ASN A C 1
ATOM 826 O O . ASN A 1 104 ? -3.333 -11.814 4.816 1.00 89.88 104 ASN A O 1
ATOM 830 N N . PHE A 1 105 ? -4.791 -10.893 6.240 1.00 89.50 105 PHE A N 1
ATOM 831 C CA . PHE A 1 105 ? -5.824 -11.891 5.994 1.00 89.50 105 PHE A CA 1
ATOM 832 C C . PHE A 1 105 ? -6.370 -11.780 4.567 1.00 89.50 105 PHE A C 1
ATOM 834 O O . PHE A 1 105 ? -6.484 -12.795 3.876 1.00 89.50 105 PHE A O 1
ATOM 841 N N . SER A 1 106 ? -6.666 -10.560 4.120 1.00 87.38 106 SER A N 1
ATOM 842 C CA . SER A 1 106 ? -7.180 -10.289 2.775 1.00 87.38 106 SER A CA 1
ATOM 843 C C . SER A 1 106 ? -6.173 -10.706 1.701 1.00 87.38 106 SER A C 1
ATOM 845 O O . SER A 1 106 ? -6.543 -11.421 0.770 1.00 87.38 106 SER A O 1
ATOM 847 N N . ASP A 1 107 ? -4.892 -10.385 1.884 1.00 86.12 107 ASP A N 1
ATOM 848 C CA . ASP A 1 107 ? -3.810 -10.766 0.970 1.00 86.12 107 ASP A CA 1
ATOM 849 C C . ASP A 1 107 ? -3.615 -12.283 0.908 1.00 86.12 107 ASP A C 1
ATOM 851 O O . ASP A 1 107 ? -3.515 -12.861 -0.175 1.00 86.12 107 ASP A O 1
ATOM 855 N N . ARG A 1 108 ? -3.640 -12.972 2.057 1.00 87.12 108 ARG A N 1
ATOM 856 C CA . ARG A 1 108 ? -3.568 -14.444 2.100 1.00 87.12 108 ARG A CA 1
ATOM 857 C C . ARG A 1 108 ? -4.739 -15.093 1.374 1.00 87.12 108 ARG A C 1
ATOM 859 O O . ARG A 1 108 ? -4.549 -16.082 0.666 1.00 87.12 108 ARG A O 1
ATOM 866 N N . LYS A 1 109 ? -5.949 -14.559 1.548 1.00 85.25 109 LYS A N 1
ATOM 867 C CA . LYS A 1 109 ? -7.147 -15.057 0.862 1.00 85.25 109 LYS A CA 1
ATOM 868 C C . LYS A 1 109 ? -7.080 -14.800 -0.639 1.00 85.25 109 LYS A C 1
ATOM 870 O O . LYS A 1 109 ? -7.385 -15.710 -1.403 1.00 85.25 109 LYS A O 1
ATOM 875 N N . CYS A 1 110 ? -6.628 -13.618 -1.043 1.00 82.31 110 CYS A N 1
ATOM 876 C CA . CYS A 1 110 ? -6.388 -13.256 -2.435 1.00 82.31 110 CYS A CA 1
ATOM 877 C C . CYS A 1 110 ? -5.386 -14.223 -3.088 1.00 82.31 110 CYS A C 1
ATOM 879 O O . CYS A 1 110 ? -5.701 -14.870 -4.086 1.00 82.31 110 CYS A O 1
ATOM 881 N N . PHE A 1 111 ? -4.226 -14.430 -2.462 1.00 80.25 111 PHE A N 1
ATOM 882 C CA . PHE A 1 111 ? -3.200 -15.344 -2.962 1.00 80.25 111 PHE A CA 1
ATOM 883 C C . PHE A 1 111 ? -3.693 -16.795 -3.042 1.00 80.25 111 PHE A C 1
ATOM 885 O O . PHE A 1 111 ? -3.501 -17.460 -4.056 1.00 80.25 111 PHE A O 1
ATOM 892 N N . SER A 1 112 ? -4.391 -17.280 -2.010 1.00 83.06 112 SER A N 1
ATOM 893 C CA . SER A 1 112 ? -4.998 -18.618 -2.020 1.00 83.06 112 SER A CA 1
ATOM 894 C C . SER A 1 112 ? -6.037 -18.783 -3.130 1.00 83.06 112 SER A C 1
ATOM 896 O O . SER A 1 112 ? -6.172 -19.869 -3.692 1.00 83.06 112 SER A O 1
ATOM 898 N N . TRP A 1 113 ? -6.803 -17.737 -3.437 1.00 73.62 113 TRP A N 1
ATOM 899 C CA . TRP A 1 113 ? -7.762 -17.769 -4.535 1.00 73.62 113 TRP A CA 1
ATOM 900 C C . TRP A 1 113 ? -7.048 -17.842 -5.889 1.00 73.62 113 TRP A C 1
ATOM 902 O O . TRP A 1 113 ? -7.426 -18.666 -6.720 1.00 73.62 113 TRP A O 1
ATOM 912 N N . PHE A 1 114 ? -5.964 -17.080 -6.076 1.00 71.94 114 PHE A N 1
ATOM 913 C CA . PHE A 1 114 ? -5.127 -17.156 -7.277 1.00 71.94 114 PHE A CA 1
ATOM 914 C C . PHE A 1 114 ? -4.517 -18.547 -7.490 1.00 71.94 114 PHE A C 1
ATOM 916 O O . PHE A 1 114 ? -4.566 -19.062 -8.606 1.00 71.94 114 PHE A O 1
ATOM 923 N N . THR A 1 115 ? -3.990 -19.191 -6.442 1.00 76.19 115 THR A N 1
ATOM 924 C CA . THR A 1 115 ? -3.434 -20.552 -6.557 1.00 76.19 115 THR A CA 1
ATOM 925 C C . THR A 1 115 ? -4.508 -21.608 -6.823 1.00 76.19 115 THR A C 1
ATOM 927 O O . THR A 1 115 ? -4.274 -22.579 -7.541 1.00 76.19 115 THR A O 1
ATOM 930 N N . THR A 1 116 ? -5.714 -21.428 -6.282 1.00 75.50 116 THR A N 1
ATOM 931 C CA . THR A 1 116 ? -6.835 -22.347 -6.539 1.00 75.50 116 THR A CA 1
ATOM 932 C C . THR A 1 116 ? -7.329 -22.206 -7.980 1.00 75.50 116 THR A C 1
ATOM 934 O O . THR A 1 116 ? -7.440 -23.194 -8.698 1.00 75.50 116 THR A O 1
ATOM 937 N N . LYS A 1 117 ? -7.519 -20.972 -8.459 1.00 67.75 117 LYS A N 1
ATOM 938 C CA . LYS A 1 117 ? -7.867 -20.687 -9.859 1.00 67.75 117 LYS A CA 1
ATOM 939 C C . LYS A 1 117 ? -6.816 -21.192 -10.845 1.00 67.75 117 LYS A C 1
ATOM 941 O O . LYS A 1 117 ? -7.182 -21.706 -11.899 1.00 67.75 117 LYS A O 1
ATOM 946 N N . SER A 1 118 ? -5.527 -21.062 -10.525 1.00 64.38 118 SER A N 1
ATOM 947 C CA . SER A 1 118 ? -4.463 -21.561 -11.399 1.00 64.38 118 SER A CA 1
ATOM 948 C C . SER A 1 118 ? -4.439 -23.088 -11.454 1.00 64.38 118 SER A C 1
ATOM 950 O O . SER A 1 118 ? -4.296 -23.649 -12.533 1.00 64.38 118 SER A O 1
ATOM 952 N N . THR A 1 119 ? -4.658 -23.779 -10.333 1.00 68.31 119 THR A N 1
ATOM 953 C CA . THR A 1 119 ? -4.717 -25.252 -10.305 1.00 68.31 119 THR A CA 1
ATOM 954 C C . THR A 1 119 ? -5.976 -25.825 -10.960 1.00 68.31 119 THR A C 1
ATOM 956 O O . THR A 1 119 ? -5.902 -26.886 -11.577 1.00 68.31 119 THR A O 1
ATOM 959 N N . GLU A 1 120 ? -7.114 -25.128 -10.905 1.00 64.44 120 GLU A N 1
ATOM 960 C CA . GLU A 1 120 ? -8.323 -25.494 -11.660 1.00 64.44 120 GLU A CA 1
ATOM 961 C C . GLU A 1 120 ? -8.168 -25.249 -13.166 1.00 64.44 120 GLU A C 1
ATOM 963 O O . GLU A 1 120 ? -8.632 -26.060 -13.961 1.00 64.44 120 GLU A O 1
ATOM 968 N N . GLY A 1 121 ? -7.443 -24.200 -13.571 1.00 56.78 121 GLY A N 1
ATOM 969 C CA . GLY A 1 121 ? -7.126 -23.921 -14.978 1.00 56.78 121 GLY A CA 1
ATOM 970 C C . GLY A 1 121 ? -6.168 -24.921 -15.644 1.00 56.78 121 GLY A C 1
ATOM 971 O O . GLY A 1 121 ? -6.041 -24.908 -16.864 1.00 56.78 121 GLY A O 1
ATOM 972 N N . TYR A 1 122 ? -5.516 -25.794 -14.866 1.00 49.69 122 TYR A N 1
ATOM 973 C CA . TYR A 1 122 ? -4.641 -26.873 -15.352 1.00 49.69 122 TYR A CA 1
ATOM 974 C C . TYR A 1 122 ? -5.298 -28.264 -15.330 1.00 49.69 122 TYR A C 1
ATOM 976 O O . TYR A 1 122 ? -4.655 -29.245 -15.704 1.00 49.69 122 TYR A O 1
ATOM 984 N N . LYS A 1 123 ? -6.568 -28.374 -14.917 1.00 46.00 123 LYS A N 1
ATOM 985 C CA . LYS A 1 123 ? -7.360 -29.597 -15.094 1.00 46.00 123 LYS A CA 1
ATOM 986 C C . LYS A 1 123 ? -8.059 -29.549 -16.455 1.00 46.00 123 LYS A C 1
ATOM 988 O O . LYS A 1 123 ? -9.191 -29.081 -16.548 1.00 46.00 123 LYS A O 1
ATOM 993 N N . ILE A 1 124 ? -7.350 -30.002 -17.489 1.00 46.59 124 ILE A N 1
ATOM 994 C CA . ILE A 1 124 ? -7.940 -30.465 -18.757 1.00 46.59 124 ILE A CA 1
ATOM 995 C C . ILE A 1 124 ? -8.198 -31.964 -18.622 1.00 46.59 124 ILE A C 1
ATOM 997 O O . ILE A 1 124 ? -7.282 -32.655 -18.118 1.00 46.59 124 ILE A O 1
#

Solvent-accessible surface area (backbone atoms only — not comparable to full-atom values): 7186 Å² total; per-residue (Å²): 104,69,72,56,44,71,75,49,80,65,97,64,88,44,75,66,51,52,52,56,67,40,31,85,78,36,87,79,55,38,72,71,48,50,52,49,47,54,51,48,50,53,56,67,44,45,62,54,51,53,50,25,50,52,45,43,51,47,50,38,71,76,32,64,66,55,45,51,51,50,50,49,52,55,49,52,56,49,67,72,42,94,53,79,84,57,78,88,47,72,70,58,60,68,65,40,56,67,57,52,48,51,51,52,50,22,47,52,51,48,51,53,48,52,54,50,54,53,57,57,74,67,66,124

Radius of gyration: 20.37 Å; Cα contacts (8 Å, |Δi|>4): 46; chains: 1; bounding box: 45×49×45 Å

Mean predicted aligned error: 8.1 Å

Sequence (124 aa):
MVKEKMNSPGKHEDLLDQAINNMNKEKFLSEDFLARWVFGISFATFEAISTALSLALKLIADNPAVLQELTAEHKAILKARKNPNSILTWDEYKSMTFTLQVINFSDRKCFSWFTTKSTEGYKI

InterPro domains:
  IPR001128 Cytochrome P450 [PF00067] (3-104)
  IPR036396 Cytochrome P450 superfamily [G3DSA:1.10.630.10] (1-104)
  IPR036396 Cytochrome P450 superfamily [SSF48264] (2-104)

pLDDT: mean 84.51, std 9.92, range [46.0, 94.69]

Foldseek 3Di:
DLVVCLVPVDPDDDPSSVLSVCVVVDVVSDSVVSVVVVVVVCVVVVVLVVQLVVQLVVCVVVDVVLVVVLVVLVVVLCVVDPDNPDDQDPVSVVSSVSVVVSSVVSNVVSVVVVVVVVVVVPPD

Secondary structure (DSSP, 8-state):
-HHHHHHS--SS--HHHHHHHHHTT-TT--HHHHHHHHHHHHHHHHHHHHHHHHHHHHHHHH-HHHHHHHHHHHHHHHHH-S-TTSPPPHHHHHH-HHHHHHHHHHHHHHHHHHHHHHHHTT--